Protein AF-A0A0H3YD68-F1 (afdb_monomer_lite)

Sequence (169 aa):
MEWSSSEVKSKMGSVLEVAMQLNRYTARESDKSRILRTIGWCKRNHLTLAGLPYEDNLAGSDGISIEIITPPGMSREMLEQAVREGYSERDVVRHRILECPVGWFMEADGKAFDHEVFHDYVVAHGYGEPSSEAYELAERWFWQGNDYALIAAEIVARDLCVRDDEDED

Organism: NCBI:txid593905

Structure (mmCIF, N/CA/C/O backbone):
data_AF-A0A0H3YD68-F1
#
_entry.id   AF-A0A0H3YD68-F1
#
loop_
_atom_site.group_PDB
_atom_site.id
_atom_site.type_symbol
_atom_site.label_atom_id
_atom_site.label_alt_id
_atom_site.label_comp_id
_atom_site.label_asym_id
_atom_site.label_entity_id
_atom_site.label_seq_id
_atom_site.pdbx_PDB_ins_code
_atom_site.Cartn_x
_atom_site.Cartn_y
_atom_site.Cartn_z
_atom_site.occupancy
_atom_site.B_iso_or_equiv
_atom_site.auth_seq_id
_atom_site.auth_comp_id
_atom_site.auth_asym_id
_atom_site.auth_atom_id
_atom_site.pdbx_PDB_model_num
ATOM 1 N N . MET A 1 1 ? -43.211 6.305 27.830 1.00 47.12 1 MET A N 1
ATOM 2 C CA . MET A 1 1 ? -43.026 6.883 26.483 1.00 47.12 1 MET A CA 1
ATOM 3 C C . MET A 1 1 ? -42.333 5.827 25.642 1.00 47.12 1 MET A C 1
ATOM 5 O O . MET A 1 1 ? -41.111 5.778 25.628 1.00 47.12 1 MET A O 1
ATOM 9 N N . GLU A 1 2 ? -43.106 4.918 25.050 1.00 46.59 2 GLU A N 1
ATOM 10 C CA . GLU A 1 2 ? -42.597 3.955 24.067 1.00 46.59 2 GLU A CA 1
ATOM 11 C C . GLU A 1 2 ? -42.450 4.680 22.733 1.00 46.59 2 GLU A C 1
ATOM 13 O O . GLU A 1 2 ? -43.390 5.317 22.261 1.00 46.59 2 GLU A O 1
ATOM 18 N N . TRP A 1 3 ? -41.246 4.658 22.176 1.00 47.88 3 TRP A N 1
ATOM 19 C CA . TRP A 1 3 ? -40.955 5.293 20.897 1.00 47.88 3 TRP A CA 1
ATOM 20 C C . TRP A 1 3 ? -41.493 4.401 19.779 1.00 47.88 3 TRP A C 1
ATOM 22 O O . TRP A 1 3 ? -41.321 3.181 19.826 1.00 47.88 3 TRP A O 1
ATOM 32 N N . SER A 1 4 ? -42.136 4.993 18.771 1.00 59.34 4 SER A N 1
ATOM 33 C CA . SER A 1 4 ? -42.645 4.235 17.628 1.00 59.34 4 SER A CA 1
ATOM 34 C C . SER A 1 4 ? -41.496 3.534 16.891 1.00 59.34 4 SER A C 1
ATOM 36 O O . SER A 1 4 ? -40.427 4.111 16.682 1.00 59.34 4 SER A O 1
ATOM 38 N N . SER A 1 5 ? -41.719 2.300 16.428 1.00 57.22 5 SER A N 1
ATOM 39 C CA . SER A 1 5 ? -40.728 1.508 15.678 1.00 57.22 5 SER A CA 1
ATOM 40 C C . SER A 1 5 ? -40.201 2.241 14.426 1.00 57.22 5 SER A C 1
ATOM 42 O O . SER A 1 5 ? -39.063 2.030 14.002 1.00 57.22 5 SER A O 1
ATOM 44 N N . SER A 1 6 ? -40.992 3.159 13.859 1.00 59.91 6 SER A N 1
ATOM 45 C CA . SER A 1 6 ? -40.591 4.037 12.753 1.00 59.91 6 SER A CA 1
ATOM 46 C C . SER A 1 6 ? -39.628 5.159 13.171 1.00 59.91 6 SER A C 1
ATOM 48 O O . SER A 1 6 ? -38.695 5.455 12.427 1.00 59.91 6 SER A O 1
ATOM 50 N N . GLU A 1 7 ? -39.778 5.734 14.366 1.00 51.28 7 GLU A N 1
ATOM 51 C CA . GLU A 1 7 ? -38.853 6.745 14.906 1.00 51.28 7 GLU A CA 1
ATOM 52 C C . GLU A 1 7 ? -37.510 6.128 15.298 1.00 51.28 7 GLU A C 1
ATOM 54 O O . GLU A 1 7 ? -36.463 6.724 15.049 1.00 51.28 7 GLU A O 1
ATOM 59 N N . VAL A 1 8 ? -37.518 4.901 15.831 1.00 56.91 8 VAL A N 1
ATOM 60 C CA . VAL A 1 8 ? -36.286 4.152 16.126 1.00 56.91 8 VAL A CA 1
ATOM 61 C C . VAL A 1 8 ? -35.523 3.850 14.835 1.00 56.91 8 VAL A C 1
ATOM 63 O O . VAL A 1 8 ? -34.327 4.114 14.770 1.00 56.91 8 VAL A O 1
ATOM 66 N N . LYS A 1 9 ? -36.197 3.384 13.773 1.00 55.09 9 LYS A N 1
ATOM 67 C CA . LYS A 1 9 ? -35.560 3.135 12.466 1.00 55.09 9 LYS A CA 1
ATOM 68 C C . LYS A 1 9 ? -35.027 4.407 11.809 1.00 55.09 9 LYS A C 1
ATOM 70 O O . LYS A 1 9 ? -33.917 4.389 11.290 1.00 55.09 9 LYS A O 1
ATOM 75 N N . SER A 1 10 ? -35.780 5.506 11.856 1.00 55.19 10 SER A N 1
ATOM 76 C CA . SER A 1 10 ? -35.347 6.789 11.288 1.00 55.19 10 SER A CA 1
ATOM 77 C C . SER A 1 10 ? -34.136 7.361 12.025 1.00 55.19 10 SER A C 1
ATOM 79 O O . SER A 1 10 ? -33.229 7.894 11.390 1.00 55.19 10 SER A O 1
ATOM 81 N N . LYS A 1 11 ? -34.096 7.235 13.355 1.00 52.91 11 LYS A N 1
ATOM 82 C CA . LYS A 1 11 ? -32.987 7.728 14.176 1.00 52.91 11 LYS A CA 1
ATOM 83 C C . LYS A 1 11 ? -31.757 6.829 14.072 1.00 52.91 11 LYS A C 1
ATOM 85 O O . LYS A 1 11 ? -30.653 7.343 13.973 1.00 52.91 11 LYS A O 1
ATOM 90 N N . MET A 1 12 ? -31.938 5.510 13.999 1.00 54.34 12 MET A N 1
ATOM 91 C CA . MET A 1 12 ? -30.848 4.570 13.714 1.00 54.34 12 MET A CA 1
ATOM 92 C C . MET A 1 12 ? -30.272 4.797 12.311 1.00 54.34 12 MET A C 1
ATOM 94 O O . MET A 1 12 ? -29.060 4.776 12.144 1.00 54.34 12 MET A O 1
ATOM 98 N N . GLY A 1 13 ? -31.131 5.078 11.323 1.00 54.19 13 GLY A N 1
ATOM 99 C CA . GLY A 1 13 ? -30.733 5.438 9.963 1.00 54.19 13 GLY A CA 1
ATOM 100 C C . GLY A 1 13 ? -29.898 6.715 9.917 1.00 54.19 13 GLY A C 1
ATOM 101 O O . GLY A 1 13 ? -28.826 6.701 9.328 1.00 54.19 13 GLY A O 1
ATOM 102 N N . SER A 1 14 ? -30.316 7.778 10.615 1.00 55.84 14 SER A N 1
ATOM 103 C CA . SER A 1 14 ? -29.549 9.032 10.672 1.00 55.84 14 SER A CA 1
ATOM 104 C C . SER A 1 14 ? -28.257 8.907 11.494 1.00 55.84 14 SER A C 1
ATOM 106 O O . SER A 1 14 ? -27.274 9.573 11.188 1.00 55.84 14 SER A O 1
ATOM 108 N N . VAL A 1 15 ? -28.234 8.068 12.537 1.00 53.75 15 VAL A N 1
ATOM 109 C CA . VAL A 1 15 ? -27.019 7.777 13.317 1.00 53.75 15 VAL A CA 1
ATOM 110 C C . VAL A 1 15 ? -26.031 6.965 12.487 1.00 53.75 15 VAL A C 1
ATOM 112 O O . VAL A 1 15 ? -24.847 7.273 12.521 1.00 53.75 15 VAL A O 1
ATOM 115 N N . LEU A 1 16 ? -26.499 5.992 11.700 1.00 55.00 16 LEU A N 1
ATOM 116 C CA . LEU A 1 16 ? -25.668 5.259 10.743 1.00 55.00 16 LEU A CA 1
ATOM 117 C C . LEU A 1 16 ? -25.133 6.186 9.646 1.00 55.00 16 LEU A C 1
ATOM 119 O O . LEU A 1 16 ? -23.951 6.125 9.343 1.00 55.00 16 LEU A O 1
ATOM 123 N N . GLU A 1 17 ? -25.949 7.094 9.109 1.00 55.69 17 GLU A N 1
ATOM 124 C CA . GLU A 1 17 ? -25.516 8.073 8.098 1.00 55.69 17 GLU A CA 1
ATOM 125 C C . GLU A 1 17 ? -24.436 9.031 8.628 1.00 55.69 17 GLU A C 1
ATOM 127 O O . GLU A 1 17 ? -23.458 9.313 7.937 1.00 55.69 17 GLU A O 1
ATOM 132 N N . VAL A 1 18 ? -24.572 9.496 9.876 1.00 53.91 18 VAL A N 1
ATOM 133 C CA . VAL A 1 18 ? -23.560 10.332 10.546 1.00 53.91 18 VAL A CA 1
ATOM 134 C C . VAL A 1 18 ? -22.327 9.507 10.945 1.00 53.91 18 VAL A C 1
ATOM 136 O O . VAL A 1 18 ? -21.204 9.993 10.822 1.00 53.91 18 VAL A O 1
ATOM 139 N N . ALA A 1 19 ? -22.504 8.247 11.356 1.00 54.72 19 ALA A N 1
ATOM 140 C CA . ALA A 1 19 ? -21.419 7.310 11.654 1.00 54.72 19 ALA A CA 1
ATOM 141 C C . ALA A 1 19 ? -20.683 6.810 10.400 1.00 54.72 19 ALA A C 1
ATOM 143 O O . ALA A 1 19 ? -19.571 6.312 10.521 1.00 54.72 19 ALA A O 1
ATOM 144 N N . MET A 1 20 ? -21.255 6.964 9.203 1.00 63.69 20 MET A N 1
ATOM 145 C CA . MET A 1 20 ? -20.626 6.613 7.923 1.00 63.69 20 MET A CA 1
ATOM 146 C C . MET A 1 20 ? -19.774 7.751 7.332 1.00 63.69 20 MET A C 1
ATOM 148 O O . MET A 1 20 ? -19.293 7.645 6.202 1.00 63.69 20 MET A O 1
ATOM 152 N N . GLN A 1 21 ? -19.537 8.840 8.074 1.00 75.44 21 GLN A N 1
ATOM 153 C CA . GLN A 1 21 ? -18.510 9.811 7.697 1.00 75.44 21 GLN A CA 1
ATOM 154 C C . GLN A 1 21 ? -17.132 9.150 7.708 1.00 75.44 21 GLN A C 1
ATOM 156 O O . GLN A 1 21 ? -16.605 8.854 8.769 1.00 75.44 21 GLN A O 1
ATOM 161 N N . LEU A 1 22 ? -16.513 8.999 6.535 1.00 78.31 22 LEU A N 1
ATOM 162 C CA . LEU A 1 22 ? -15.250 8.274 6.364 1.00 78.31 22 LEU A CA 1
ATOM 163 C C . LEU A 1 22 ? -14.012 8.908 7.025 1.00 78.31 22 LEU A C 1
ATOM 165 O O . LEU A 1 22 ? -12.934 8.367 6.834 1.00 78.31 22 LEU A O 1
ATOM 169 N N . ASN A 1 23 ? -14.118 10.041 7.737 1.00 85.12 23 ASN A N 1
ATOM 170 C CA . ASN A 1 23 ? -13.054 10.662 8.552 1.00 85.12 23 ASN A CA 1
ATOM 171 C C . ASN A 1 23 ? -11.623 10.337 8.071 1.00 85.12 23 ASN A C 1
ATOM 173 O O . ASN A 1 23 ? -10.884 9.602 8.735 1.00 85.12 23 ASN A O 1
ATOM 177 N N . ARG A 1 24 ? -11.284 10.809 6.860 1.00 90.81 24 ARG A N 1
ATOM 178 C CA . ARG A 1 24 ? -10.042 10.455 6.160 1.00 90.81 24 ARG A CA 1
ATOM 179 C C . ARG A 1 24 ? -8.894 11.343 6.620 1.00 90.81 24 ARG A C 1
ATOM 181 O O . ARG A 1 24 ? -9.022 12.566 6.653 1.00 90.81 24 ARG A O 1
ATOM 188 N N . TYR A 1 25 ? -7.762 10.718 6.904 1.00 92.94 25 TYR A N 1
ATOM 189 C CA . TYR A 1 25 ? -6.517 11.373 7.277 1.00 92.94 25 TYR A CA 1
ATOM 190 C C . TYR A 1 25 ? -5.372 10.803 6.456 1.00 92.94 25 TYR A C 1
ATOM 192 O O . TYR A 1 25 ? -5.352 9.615 6.157 1.00 92.94 25 TYR A O 1
ATOM 200 N N . THR A 1 26 ? -4.386 11.633 6.140 1.00 94.56 26 THR A N 1
ATOM 201 C CA . THR A 1 26 ? -3.139 11.182 5.519 1.00 94.56 26 THR A CA 1
ATOM 202 C C . THR A 1 26 ? -2.108 10.908 6.607 1.00 94.56 26 THR A C 1
ATOM 204 O O . THR A 1 26 ? -1.884 11.754 7.480 1.00 94.56 26 THR A O 1
ATOM 207 N N . ALA A 1 27 ? -1.487 9.732 6.561 1.00 94.56 27 ALA A N 1
ATOM 208 C CA . ALA A 1 27 ? -0.411 9.367 7.467 1.00 94.56 27 ALA A CA 1
ATOM 209 C C . ALA A 1 27 ? 0.793 10.298 7.305 1.00 94.56 27 ALA A C 1
ATOM 211 O O . ALA A 1 27 ? 1.124 10.743 6.204 1.00 94.56 27 ALA A O 1
ATOM 212 N N . ARG A 1 28 ? 1.464 10.584 8.420 1.00 95.38 28 ARG A N 1
ATOM 213 C CA . ARG A 1 28 ? 2.726 11.326 8.421 1.00 95.38 28 ARG A CA 1
ATOM 214 C C . ARG A 1 28 ? 3.879 10.342 8.464 1.00 95.38 28 ARG A C 1
ATOM 216 O O . ARG A 1 28 ? 3.735 9.253 9.005 1.00 95.38 28 ARG A O 1
ATOM 223 N N . GLU A 1 29 ? 5.056 10.759 8.010 1.00 94.19 29 GLU A N 1
ATOM 224 C CA . GLU A 1 29 ? 6.263 9.921 8.079 1.00 94.19 29 GLU A CA 1
ATOM 225 C C . GLU A 1 29 ? 6.551 9.423 9.510 1.00 94.19 29 GLU A C 1
ATOM 227 O O . GLU A 1 29 ? 6.964 8.287 9.716 1.00 94.19 29 GLU A O 1
ATOM 232 N N . SER A 1 30 ? 6.223 10.227 10.530 1.00 95.25 30 SER A N 1
ATOM 233 C CA . SER A 1 30 ? 6.326 9.832 11.942 1.00 95.25 30 SER A CA 1
ATOM 234 C C . SER A 1 30 ? 5.460 8.624 12.330 1.00 95.25 30 SER A C 1
ATOM 236 O O . SER A 1 30 ? 5.749 7.963 13.324 1.00 95.25 30 SER A O 1
ATOM 238 N N . ASP A 1 31 ? 4.394 8.336 11.578 1.00 94.25 31 ASP A N 1
ATOM 239 C CA . ASP A 1 31 ? 3.512 7.189 11.800 1.00 94.25 31 ASP A CA 1
ATOM 240 C C . ASP A 1 31 ? 4.041 5.898 11.149 1.00 94.25 31 ASP A C 1
ATOM 242 O O . ASP A 1 31 ? 3.574 4.812 11.505 1.00 94.25 31 ASP A O 1
ATOM 246 N N . LYS A 1 32 ? 5.027 5.985 10.238 1.00 95.62 32 LYS A N 1
ATOM 247 C CA . LYS A 1 32 ? 5.482 4.869 9.389 1.00 95.62 32 LYS A CA 1
ATOM 248 C C . LYS A 1 32 ? 5.801 3.610 10.195 1.00 95.62 32 LYS A C 1
ATOM 250 O O . LYS A 1 32 ? 5.215 2.556 9.963 1.00 95.62 32 LYS A O 1
ATOM 255 N N . SER A 1 33 ? 6.653 3.719 11.214 1.00 95.50 33 SER A N 1
ATOM 256 C CA . SER A 1 33 ? 7.059 2.569 12.038 1.00 95.50 33 SER A CA 1
ATOM 257 C C . SER A 1 33 ? 5.910 1.941 12.837 1.00 95.50 33 SER A C 1
ATOM 259 O O . SER A 1 33 ? 5.978 0.761 13.188 1.00 95.50 33 SER A O 1
ATOM 261 N N . ARG A 1 34 ? 4.856 2.700 13.175 1.00 95.88 34 ARG A N 1
ATOM 262 C CA . ARG A 1 34 ? 3.629 2.132 13.763 1.00 95.88 34 ARG A CA 1
ATOM 263 C C . ARG A 1 34 ? 2.883 1.353 12.689 1.00 95.88 34 ARG A C 1
ATOM 265 O O . ARG A 1 34 ? 2.637 0.168 12.874 1.00 95.88 34 ARG A O 1
ATOM 272 N N . ILE A 1 35 ? 2.612 1.998 11.559 1.00 96.44 35 ILE A N 1
ATOM 273 C CA . ILE A 1 35 ? 1.803 1.438 10.477 1.00 96.44 35 ILE A CA 1
ATOM 274 C C . ILE A 1 35 ? 2.408 0.157 9.912 1.00 96.44 35 ILE A C 1
ATOM 276 O O . ILE A 1 35 ? 1.690 -0.829 9.791 1.00 96.44 35 ILE A O 1
ATOM 280 N N . LEU A 1 36 ? 3.714 0.117 9.634 1.00 96.31 36 LEU A N 1
ATOM 281 C CA . LEU A 1 36 ? 4.374 -1.095 9.133 1.00 96.31 36 LEU A CA 1
ATOM 282 C C . LEU A 1 36 ? 4.190 -2.280 10.089 1.00 96.31 36 LEU A C 1
ATOM 284 O O . LEU A 1 36 ? 3.885 -3.397 9.664 1.00 96.31 36 LEU A O 1
ATOM 288 N N . ARG A 1 37 ? 4.321 -2.034 11.401 1.00 94.94 37 ARG A N 1
ATOM 289 C CA . ARG A 1 37 ? 4.085 -3.061 12.424 1.00 94.94 37 ARG A CA 1
ATOM 290 C C . ARG A 1 37 ? 2.627 -3.502 12.441 1.00 94.94 37 ARG A C 1
ATOM 292 O O . ARG A 1 37 ? 2.388 -4.706 12.512 1.00 94.94 37 ARG A O 1
ATOM 299 N N . THR A 1 38 ? 1.684 -2.567 12.338 1.00 96.50 38 THR A N 1
ATOM 300 C CA . THR A 1 38 ? 0.246 -2.857 12.307 1.00 96.50 38 THR A CA 1
ATOM 301 C C . THR A 1 38 ? -0.142 -3.657 11.065 1.00 96.50 38 THR A C 1
ATOM 303 O O . THR A 1 38 ? -0.764 -4.705 11.208 1.00 96.50 38 THR A O 1
ATOM 306 N N . ILE A 1 39 ? 0.276 -3.241 9.864 1.00 96.31 39 ILE A N 1
ATOM 307 C CA . ILE A 1 39 ? 0.017 -3.967 8.609 1.00 96.31 39 ILE A CA 1
ATOM 308 C C . ILE A 1 39 ? 0.590 -5.385 8.702 1.00 96.31 39 ILE A C 1
ATOM 310 O O . ILE A 1 39 ? -0.125 -6.364 8.481 1.00 96.31 39 ILE A O 1
ATOM 314 N N . GLY A 1 40 ? 1.858 -5.514 9.107 1.00 94.38 40 GLY A N 1
ATOM 315 C CA . GLY A 1 40 ? 2.503 -6.816 9.257 1.00 94.38 40 GLY A CA 1
ATOM 316 C C . GLY A 1 40 ? 1.823 -7.704 10.308 1.00 94.38 40 GLY A C 1
ATOM 317 O O . GLY A 1 40 ? 1.691 -8.911 10.106 1.00 94.38 40 GLY A O 1
ATOM 318 N N . TRP A 1 41 ? 1.370 -7.128 11.426 1.00 94.38 41 TRP A N 1
ATOM 319 C CA . TRP A 1 41 ? 0.608 -7.845 12.451 1.00 94.38 41 TRP A CA 1
ATOM 320 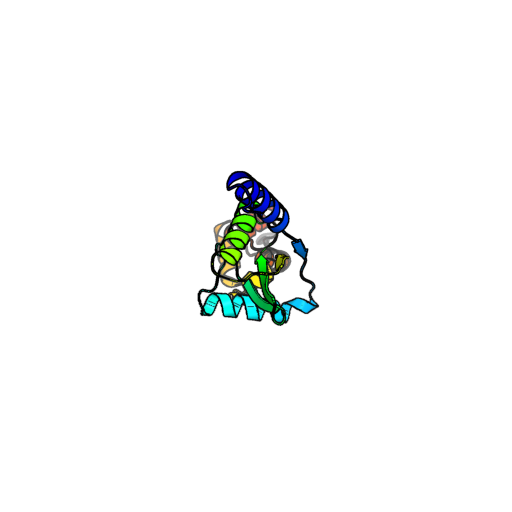C C . TRP A 1 41 ? -0.744 -8.328 11.924 1.00 94.38 41 TRP A C 1
ATOM 322 O O . TRP A 1 41 ? -1.058 -9.509 12.073 1.00 94.38 41 TRP A O 1
ATOM 332 N N . CYS A 1 42 ? -1.504 -7.450 11.269 1.00 95.62 42 CYS A N 1
ATOM 333 C CA . CYS A 1 42 ? -2.797 -7.770 10.671 1.00 95.62 42 CYS A CA 1
ATOM 334 C C . CYS A 1 42 ? -2.679 -8.925 9.679 1.00 95.62 42 CYS A C 1
ATOM 336 O O . CYS A 1 42 ? -3.415 -9.903 9.775 1.00 95.62 42 CYS A O 1
ATOM 338 N N . LYS A 1 43 ? -1.682 -8.859 8.789 1.00 92.12 43 LYS A N 1
ATOM 339 C CA . LYS A 1 43 ? -1.402 -9.906 7.803 1.00 92.12 43 LYS A CA 1
ATOM 340 C C . LYS A 1 43 ? -1.113 -11.256 8.457 1.00 92.12 43 LYS A C 1
ATOM 342 O O . LYS A 1 43 ? -1.718 -12.253 8.080 1.00 92.12 43 LYS A O 1
ATOM 347 N N . ARG A 1 44 ? -0.210 -11.297 9.447 1.00 93.12 44 ARG A N 1
ATOM 348 C CA . ARG A 1 44 ? 0.173 -12.547 10.133 1.00 93.12 44 ARG A CA 1
ATOM 349 C C . ARG A 1 44 ? -0.972 -13.192 10.911 1.00 93.12 44 ARG A C 1
ATOM 351 O O . ARG A 1 44 ? -0.945 -14.398 11.112 1.00 93.12 44 ARG A O 1
ATOM 358 N N . ASN A 1 45 ? -1.940 -12.396 11.357 1.00 94.38 45 ASN A N 1
ATOM 359 C CA . ASN A 1 45 ? -3.056 -12.862 12.178 1.00 94.38 45 ASN A CA 1
ATOM 360 C C . ASN A 1 45 ? -4.392 -12.902 11.421 1.00 94.38 45 ASN A C 1
ATOM 362 O O . ASN A 1 45 ? -5.420 -13.161 12.037 1.00 94.38 45 ASN A O 1
ATOM 366 N N . HIS A 1 46 ? -4.390 -12.651 10.107 1.00 92.50 46 HIS A N 1
ATOM 367 C CA . HIS A 1 46 ? -5.594 -12.602 9.270 1.00 92.50 46 HIS A CA 1
ATOM 368 C C . HIS A 1 46 ? -6.667 -11.620 9.783 1.00 92.50 46 HIS A C 1
ATOM 370 O O . HIS A 1 46 ? -7.863 -11.895 9.714 1.00 92.50 46 HIS A O 1
ATOM 376 N N . LEU A 1 47 ? -6.235 -10.468 10.304 1.00 92.75 47 LEU A N 1
ATOM 377 C CA . LEU A 1 47 ? -7.117 -9.427 10.835 1.00 92.75 47 LEU A CA 1
ATOM 378 C C . LEU A 1 47 ? -7.341 -8.350 9.777 1.00 92.75 47 LEU A C 1
ATOM 380 O O . LEU A 1 47 ? -6.437 -7.571 9.478 1.00 92.75 47 LEU A O 1
ATOM 384 N N . THR A 1 48 ? -8.544 -8.300 9.211 1.00 94.44 48 THR A N 1
ATOM 385 C CA . THR A 1 48 ? -8.902 -7.307 8.193 1.00 94.44 48 THR A CA 1
ATOM 386 C C . THR A 1 48 ? -10.360 -6.881 8.298 1.00 94.44 48 THR A C 1
ATOM 388 O O . THR A 1 48 ? -11.191 -7.672 8.737 1.00 94.44 48 THR A O 1
ATOM 391 N N . LEU A 1 49 ? -10.667 -5.679 7.813 1.00 93.12 49 LEU A N 1
ATOM 392 C CA . LEU A 1 49 ? -12.021 -5.182 7.558 1.00 93.12 49 LEU A CA 1
ATOM 393 C C . LEU A 1 49 ? -12.136 -4.854 6.067 1.00 93.12 49 LEU A C 1
ATOM 395 O O . LEU A 1 49 ? -11.396 -4.010 5.568 1.00 93.12 49 LEU A O 1
ATOM 399 N N . ALA A 1 50 ? -12.998 -5.560 5.341 1.00 92.69 50 ALA A N 1
ATOM 400 C CA . ALA A 1 50 ? -13.085 -5.551 3.879 1.00 92.69 50 ALA A CA 1
ATOM 401 C C . ALA A 1 50 ? -11.716 -5.751 3.191 1.00 92.69 50 ALA A C 1
ATOM 403 O O . ALA A 1 50 ? -11.399 -5.113 2.189 1.00 92.69 50 ALA A O 1
ATOM 404 N N . GLY A 1 51 ? -10.867 -6.610 3.767 1.00 92.38 51 GLY A N 1
ATOM 405 C CA . GLY A 1 51 ? -9.502 -6.854 3.289 1.00 92.38 51 GLY A CA 1
ATOM 406 C C . GLY A 1 51 ? -8.474 -5.780 3.669 1.00 92.38 51 GLY A C 1
ATOM 407 O O . GLY A 1 51 ? -7.297 -5.939 3.350 1.00 92.38 51 GLY A O 1
ATOM 408 N N . LEU A 1 52 ? -8.873 -4.718 4.378 1.00 94.88 52 LEU A N 1
ATOM 409 C CA . LEU A 1 52 ? -7.972 -3.664 4.841 1.00 94.88 52 LEU A CA 1
ATOM 410 C C . LEU A 1 52 ? -7.450 -3.951 6.257 1.00 94.88 52 LEU A C 1
ATOM 412 O O . LEU A 1 52 ? -8.229 -4.360 7.125 1.00 94.88 52 LEU A O 1
ATOM 416 N N . PRO A 1 53 ? -6.155 -3.718 6.528 1.00 96.50 53 PRO A N 1
ATOM 417 C CA . PRO A 1 53 ? -5.618 -3.787 7.880 1.00 96.50 53 PRO A CA 1
ATOM 418 C C . PRO A 1 53 ? -6.237 -2.702 8.767 1.00 96.50 53 PRO A C 1
ATOM 420 O O . PRO A 1 53 ? -6.574 -1.610 8.303 1.00 96.50 53 PRO A O 1
ATOM 423 N N . TYR A 1 54 ? -6.362 -2.988 10.059 1.00 95.19 54 TYR A N 1
ATOM 424 C CA . TYR A 1 54 ? -6.914 -2.045 11.025 1.00 95.19 54 TYR A CA 1
ATOM 425 C C . TYR A 1 54 ? -6.207 -2.138 12.381 1.00 95.19 54 TYR A C 1
ATOM 427 O O . TYR A 1 54 ? -5.558 -3.131 12.695 1.00 95.19 54 TYR A O 1
ATOM 435 N N . GLU A 1 55 ? -6.347 -1.100 13.196 1.00 93.75 55 GLU A N 1
ATOM 436 C CA . GLU A 1 55 ? -5.936 -1.089 14.599 1.00 93.75 55 GLU A CA 1
ATOM 437 C C . GLU A 1 55 ? -7.154 -0.802 15.478 1.00 93.75 55 GLU A C 1
ATOM 439 O O . GLU A 1 55 ? -7.863 0.185 15.259 1.00 93.75 55 GLU A O 1
ATOM 444 N N . ASP A 1 56 ? -7.404 -1.655 16.470 1.00 90.25 56 ASP A N 1
ATOM 445 C CA . ASP A 1 56 ? -8.395 -1.431 17.514 1.00 90.25 56 ASP A CA 1
ATOM 446 C C . ASP A 1 56 ? -7.719 -0.941 18.796 1.00 90.25 56 ASP A C 1
ATOM 448 O O . ASP A 1 56 ? -6.970 -1.634 19.476 1.00 90.25 56 ASP A O 1
ATOM 452 N N . A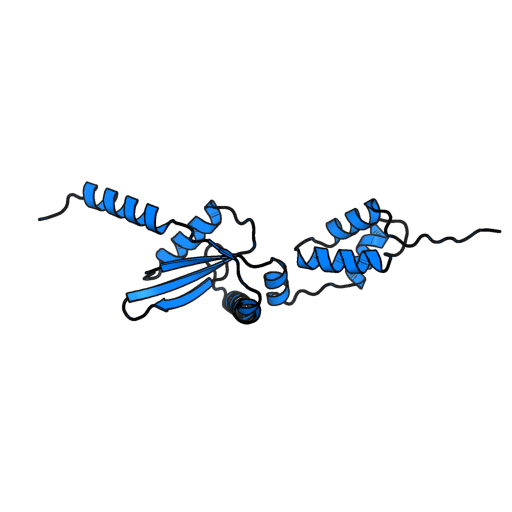SN A 1 57 ? -8.006 0.306 19.151 1.00 86.00 57 ASN A N 1
ATOM 453 C CA . ASN A 1 57 ? -7.481 0.920 20.359 1.00 86.00 57 ASN A CA 1
ATOM 454 C C . ASN A 1 57 ? -8.619 1.129 21.357 1.00 86.00 57 ASN A C 1
ATOM 456 O O . ASN A 1 57 ? -9.638 1.731 21.017 1.00 86.00 57 ASN A O 1
ATOM 460 N N . LEU A 1 58 ? -8.434 0.688 22.602 1.00 82.56 58 LEU A N 1
ATOM 461 C CA . LEU A 1 58 ? -9.374 0.968 23.691 1.00 82.56 58 LEU A CA 1
ATOM 462 C C . LEU A 1 58 ? -9.560 2.483 23.850 1.00 82.56 58 LEU A C 1
ATOM 464 O O . LEU A 1 58 ? -8.600 3.224 24.075 1.00 82.56 58 LEU A O 1
ATOM 468 N N . ALA A 1 59 ? -10.803 2.945 23.742 1.00 76.12 59 ALA A N 1
ATOM 469 C CA . ALA A 1 59 ? -11.186 4.343 23.889 1.00 76.12 59 ALA A CA 1
ATOM 470 C C . ALA A 1 59 ? -11.819 4.568 25.271 1.00 76.12 59 ALA A C 1
ATOM 472 O O . ALA A 1 59 ? -12.976 4.958 25.393 1.00 76.12 59 ALA A O 1
ATOM 473 N N . GLY A 1 60 ? -11.045 4.302 26.328 1.00 72.62 60 GLY A N 1
ATOM 474 C CA . GLY A 1 60 ? -11.521 4.404 27.710 1.00 72.62 60 GLY A CA 1
ATOM 475 C C . GLY A 1 60 ? -12.522 3.303 28.075 1.00 72.62 60 GLY A C 1
ATOM 476 O O . GLY A 1 60 ? -12.401 2.172 27.610 1.00 72.62 60 GLY A O 1
ATOM 477 N N . SER A 1 61 ? -13.489 3.633 28.934 1.00 74.44 61 SER A N 1
ATOM 478 C CA . SER A 1 61 ? -14.593 2.740 29.323 1.00 74.44 61 SER A CA 1
ATOM 479 C C . SER A 1 61 ? -15.699 2.632 28.275 1.00 74.44 61 SER A C 1
ATOM 481 O O . SER A 1 61 ? -16.590 1.804 28.432 1.00 74.44 61 SER A O 1
ATOM 483 N N . ASP A 1 62 ? -15.662 3.484 27.251 1.00 75.50 62 ASP A N 1
ATOM 484 C CA . ASP A 1 62 ? -16.823 3.759 26.404 1.00 75.50 62 ASP A CA 1
ATOM 485 C C . ASP A 1 62 ? -16.885 2.844 25.176 1.00 75.50 62 ASP A C 1
ATOM 487 O O . ASP A 1 62 ? -17.933 2.753 24.551 1.00 75.50 62 ASP A O 1
ATOM 491 N N . GLY A 1 63 ? -15.782 2.164 24.839 1.00 85.62 63 GLY A N 1
ATOM 492 C CA . GLY A 1 63 ? -15.705 1.204 23.739 1.00 85.62 63 GLY A CA 1
ATOM 493 C C . GLY A 1 63 ? -14.351 1.233 23.032 1.00 85.62 63 GLY A C 1
ATOM 494 O O . GLY A 1 63 ? -13.318 1.556 23.630 1.00 85.62 63 GLY A O 1
ATOM 495 N N . ILE A 1 64 ? -14.341 0.896 21.741 1.00 89.69 64 ILE A N 1
ATOM 496 C CA . ILE A 1 64 ? -13.124 0.867 20.923 1.00 89.69 64 ILE A CA 1
ATOM 497 C C . ILE A 1 64 ? -13.102 1.957 19.849 1.00 89.69 64 ILE A C 1
ATOM 499 O O . ILE A 1 64 ? -14.116 2.364 19.280 1.00 89.69 64 ILE A O 1
ATOM 503 N N . SER A 1 65 ? -11.893 2.411 19.548 1.00 90.81 65 SER A N 1
ATOM 504 C CA . SER A 1 65 ? -11.566 3.248 18.407 1.00 90.81 65 SER A CA 1
ATOM 505 C C . SER A 1 65 ? -10.957 2.382 17.320 1.00 90.81 65 SER A C 1
ATOM 5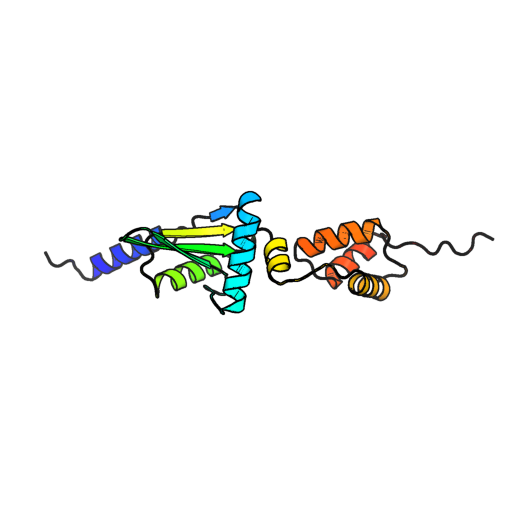07 O O . SER A 1 65 ? -9.904 1.793 17.551 1.00 90.81 65 SER A O 1
ATOM 509 N N . ILE A 1 66 ? -11.547 2.380 16.129 1.00 93.06 66 ILE A N 1
ATOM 510 C CA . ILE A 1 66 ? -10.978 1.672 14.979 1.00 93.06 66 ILE A CA 1
ATOM 511 C C . ILE A 1 66 ? -10.227 2.656 14.078 1.00 93.06 66 ILE A C 1
ATOM 513 O O . ILE A 1 66 ? -10.761 3.686 13.674 1.00 93.06 66 ILE A O 1
ATOM 517 N N . GLU A 1 67 ? -8.987 2.339 13.734 1.00 95.19 67 GLU A N 1
ATOM 518 C CA . GLU A 1 67 ? -8.263 2.969 12.630 1.00 95.19 67 GLU A CA 1
ATOM 519 C C . GLU A 1 67 ? -8.132 1.970 11.484 1.00 95.19 67 GLU A C 1
ATOM 521 O O . GLU A 1 67 ? -7.442 0.970 11.629 1.00 95.19 67 GLU A O 1
ATOM 526 N N . ILE A 1 68 ? -8.777 2.236 10.349 1.00 95.88 68 ILE A N 1
ATOM 527 C CA . ILE A 1 68 ? -8.631 1.425 9.134 1.00 95.88 68 ILE A CA 1
ATOM 528 C C . ILE A 1 68 ? -7.507 2.032 8.301 1.00 95.88 68 ILE A C 1
ATOM 530 O O . ILE A 1 68 ? -7.544 3.220 7.979 1.00 95.88 68 ILE A O 1
ATOM 534 N N . ILE A 1 69 ? -6.515 1.223 7.947 1.00 97.25 69 ILE A N 1
ATOM 535 C CA . ILE A 1 69 ? -5.327 1.640 7.204 1.00 97.25 69 ILE A CA 1
ATOM 536 C C . ILE A 1 69 ? -5.525 1.265 5.735 1.00 97.25 69 ILE A C 1
ATOM 538 O O . ILE A 1 69 ? -5.779 0.108 5.407 1.00 97.25 69 ILE A O 1
ATOM 542 N N . THR A 1 70 ? -5.399 2.239 4.837 1.00 96.88 70 THR A N 1
ATOM 543 C CA . THR A 1 70 ? -5.720 2.069 3.414 1.00 96.88 70 THR A CA 1
ATOM 544 C C . THR A 1 70 ? -4.643 2.660 2.504 1.00 96.88 70 THR A C 1
ATOM 546 O O . THR A 1 70 ? -4.049 3.684 2.854 1.00 96.88 70 THR A O 1
ATOM 549 N N . PRO A 1 71 ? -4.387 2.073 1.319 1.00 94.81 71 PRO A N 1
ATOM 550 C CA . PRO A 1 71 ? -3.662 2.780 0.272 1.00 94.81 71 PRO A CA 1
ATOM 551 C C . PRO A 1 71 ? -4.497 3.964 -0.254 1.00 94.81 71 PRO A C 1
ATOM 553 O O . PRO A 1 71 ? -5.717 4.016 -0.026 1.00 94.81 71 PRO A O 1
ATOM 556 N N . PRO A 1 72 ? -3.879 4.919 -0.970 1.00 92.25 72 PRO A N 1
ATOM 557 C CA . PRO A 1 72 ? -4.590 6.046 -1.552 1.00 92.25 72 PRO A CA 1
ATOM 558 C C . PRO A 1 72 ? -5.516 5.570 -2.677 1.00 92.25 72 PRO A C 1
ATOM 560 O O . PRO A 1 72 ? -5.244 4.574 -3.343 1.00 92.25 72 PRO A O 1
ATOM 563 N N . GLY A 1 73 ? -6.609 6.297 -2.913 1.00 89.25 73 GLY A N 1
ATOM 564 C CA . GLY A 1 73 ? -7.506 6.019 -4.042 1.00 89.25 73 GLY A CA 1
ATOM 565 C C . GLY A 1 73 ? -8.508 4.880 -3.829 1.00 89.25 73 GLY A C 1
ATOM 566 O O . GLY A 1 73 ? -9.240 4.551 -4.761 1.00 89.25 73 GLY A O 1
ATOM 567 N N . MET A 1 74 ? -8.610 4.311 -2.620 1.00 92.88 74 MET A N 1
ATOM 568 C CA . MET A 1 74 ? -9.674 3.346 -2.319 1.00 92.88 74 MET A CA 1
ATOM 569 C C . MET A 1 74 ? -11.067 3.950 -2.531 1.00 92.88 74 MET A C 1
ATOM 571 O O . MET A 1 74 ? -11.341 5.089 -2.126 1.00 92.88 74 MET A O 1
ATOM 575 N N . SER A 1 75 ? -11.939 3.155 -3.166 1.00 91.88 75 SER A N 1
ATOM 576 C CA . SER A 1 75 ? -13.331 3.523 -3.443 1.00 91.88 75 SER A CA 1
ATOM 577 C C . SER A 1 75 ? -14.107 3.775 -2.154 1.00 91.88 75 SER A C 1
ATOM 579 O O . SER A 1 75 ? -13.862 3.134 -1.126 1.00 91.88 75 SER A O 1
ATOM 581 N N . ARG A 1 76 ? -15.078 4.685 -2.226 1.00 90.44 76 ARG A N 1
ATOM 582 C CA . ARG A 1 76 ? -15.937 5.017 -1.090 1.00 90.44 76 ARG A CA 1
ATOM 583 C C . ARG A 1 76 ? -16.695 3.785 -0.598 1.00 90.44 76 ARG A C 1
ATOM 585 O O . ARG A 1 76 ? -16.773 3.568 0.603 1.00 90.44 76 ARG A O 1
ATOM 592 N N . GLU A 1 77 ? -17.188 2.971 -1.522 1.00 91.25 77 GLU A N 1
ATOM 593 C CA . GLU A 1 77 ? -17.967 1.765 -1.255 1.00 91.25 77 GLU A CA 1
ATOM 594 C C . GLU A 1 77 ? -17.159 0.743 -0.445 1.00 91.25 77 GLU A C 1
ATOM 596 O O . GLU A 1 77 ? -17.667 0.190 0.531 1.00 91.25 77 GLU A O 1
ATOM 601 N N . MET A 1 78 ? -15.883 0.530 -0.796 1.00 92.88 78 MET A N 1
ATOM 602 C CA . MET A 1 78 ? -14.993 -0.353 -0.030 1.00 92.88 78 MET A CA 1
ATOM 603 C C . MET A 1 78 ? -14.718 0.182 1.377 1.00 92.88 78 MET A C 1
ATOM 605 O O . MET A 1 78 ? -14.750 -0.582 2.340 1.00 92.88 78 MET A O 1
ATOM 609 N N . LEU A 1 79 ? -14.486 1.490 1.517 1.00 93.69 79 LEU A N 1
ATOM 610 C CA . LEU A 1 79 ? -14.250 2.100 2.828 1.00 93.69 79 LEU A CA 1
ATOM 611 C C . LEU A 1 79 ? -15.500 2.029 3.715 1.00 93.69 79 LEU A C 1
ATOM 613 O O . LEU A 1 79 ? -15.403 1.689 4.891 1.00 93.69 79 LEU A O 1
ATOM 617 N N . GLU A 1 80 ? -16.681 2.288 3.154 1.00 92.81 80 GLU A N 1
ATOM 618 C CA . GLU A 1 80 ? -17.956 2.155 3.865 1.00 92.81 80 GLU A CA 1
ATOM 619 C C . GLU A 1 80 ? -18.226 0.708 4.287 1.00 92.81 80 GLU A C 1
ATOM 621 O O . GLU A 1 80 ? -18.731 0.474 5.387 1.00 92.81 80 GLU A O 1
ATOM 626 N N . GLN A 1 81 ? -17.865 -0.267 3.450 1.00 93.19 81 GLN A N 1
ATOM 627 C CA . GLN A 1 81 ? -17.957 -1.680 3.803 1.00 93.19 81 GLN A CA 1
ATOM 628 C C . GLN A 1 81 ? -17.017 -2.033 4.965 1.00 93.19 81 GLN A C 1
ATOM 630 O O . GLN A 1 81 ? -17.464 -2.664 5.921 1.00 93.19 81 GLN A O 1
ATOM 635 N N . ALA A 1 82 ? -15.763 -1.568 4.941 1.00 93.56 82 ALA A N 1
ATOM 636 C CA . ALA A 1 82 ? -14.812 -1.786 6.033 1.00 93.56 82 ALA A CA 1
ATOM 637 C C . ALA A 1 82 ? -15.311 -1.187 7.360 1.00 93.56 82 ALA A C 1
ATOM 639 O O . ALA A 1 82 ? -15.247 -1.831 8.408 1.00 93.56 82 ALA A O 1
ATOM 640 N N . VAL A 1 83 ? -15.864 0.031 7.316 1.00 92.81 83 VAL A N 1
ATOM 641 C CA . VAL A 1 83 ? -16.476 0.669 8.490 1.00 92.81 83 VAL A CA 1
ATOM 642 C C . VAL A 1 83 ? -17.657 -0.162 8.987 1.00 92.81 83 VAL A C 1
ATOM 644 O O . VAL A 1 83 ? -17.716 -0.491 10.169 1.00 92.81 83 VAL A O 1
ATOM 647 N N . ARG A 1 84 ? -18.572 -0.564 8.098 1.00 92.19 84 ARG A N 1
ATOM 648 C CA . ARG A 1 84 ? -19.737 -1.383 8.460 1.00 92.19 84 ARG A CA 1
ATOM 649 C C . ARG A 1 84 ? -19.333 -2.691 9.141 1.00 92.19 84 ARG A C 1
ATOM 651 O O . ARG A 1 84 ? -19.925 -3.041 10.159 1.00 92.19 84 ARG A O 1
ATOM 658 N N . GLU A 1 85 ? -18.326 -3.383 8.616 1.00 93.12 85 GLU A N 1
ATOM 659 C CA . GLU A 1 85 ? -17.779 -4.596 9.233 1.00 93.12 85 GLU A CA 1
ATOM 660 C C . GLU A 1 85 ? -17.213 -4.310 10.627 1.00 93.12 85 GLU A C 1
ATOM 662 O O . GLU A 1 85 ? -17.531 -5.027 11.579 1.00 93.12 85 GLU A O 1
ATOM 667 N N . GLY A 1 86 ? -16.467 -3.212 10.784 1.00 90.75 86 GLY A N 1
ATOM 668 C CA . GLY A 1 86 ? -15.926 -2.784 12.073 1.00 90.75 86 GLY A CA 1
ATOM 669 C C . GLY A 1 86 ? -17.005 -2.621 13.147 1.00 90.75 86 GLY A C 1
ATOM 670 O O . GLY A 1 86 ? -16.849 -3.149 14.246 1.00 90.75 86 GLY A O 1
ATOM 671 N N . TYR A 1 87 ? -18.116 -1.959 12.811 1.00 90.88 87 TYR A N 1
ATOM 672 C CA . TYR A 1 87 ? -19.252 -1.728 13.716 1.00 90.88 87 TYR A CA 1
ATOM 673 C C . TYR A 1 87 ? -20.149 -2.959 13.930 1.00 90.88 87 TYR A C 1
ATOM 675 O O . TYR A 1 87 ? -20.933 -2.979 14.875 1.00 90.88 87 TYR A O 1
ATOM 683 N N . SER A 1 88 ? -20.078 -3.975 13.067 1.00 89.31 88 SER A N 1
ATOM 684 C CA . SER A 1 88 ? -20.985 -5.131 13.146 1.00 89.31 88 SER A CA 1
ATOM 685 C C . SER A 1 88 ? -20.674 -6.086 14.303 1.00 89.31 88 SER A C 1
ATOM 687 O O . SER A 1 88 ? -21.583 -6.703 14.853 1.00 89.31 88 SER A O 1
ATOM 689 N N . GLU A 1 89 ? -19.404 -6.179 14.698 1.00 80.88 89 GLU A N 1
ATOM 690 C CA . GLU A 1 89 ? -18.919 -7.156 15.684 1.00 80.88 89 GLU A CA 1
ATOM 691 C C . GLU A 1 89 ? -18.299 -6.505 16.927 1.00 80.88 89 GLU A C 1
ATOM 693 O O . GLU A 1 89 ? -17.848 -7.205 17.835 1.00 80.88 89 GLU A O 1
ATOM 698 N N . ARG A 1 90 ? -18.216 -5.170 16.969 1.00 85.06 90 ARG A N 1
ATOM 699 C CA . ARG A 1 90 ? -17.451 -4.441 17.986 1.00 85.06 90 ARG A CA 1
ATOM 700 C C . ARG A 1 90 ? -18.219 -3.226 18.492 1.00 85.06 90 ARG A C 1
ATOM 702 O O . ARG A 1 90 ? -18.963 -2.594 17.748 1.00 85.06 90 ARG A O 1
ATOM 709 N N . ASP A 1 91 ? -17.978 -2.868 19.749 1.00 87.19 91 ASP A N 1
ATOM 710 C CA . ASP A 1 91 ? -18.553 -1.674 20.374 1.00 87.19 91 ASP A CA 1
ATOM 711 C C . ASP A 1 91 ? -17.747 -0.422 19.989 1.00 87.19 91 ASP A C 1
ATOM 713 O O . ASP A 1 91 ? -16.909 0.085 20.739 1.00 87.19 91 ASP A O 1
ATOM 717 N N . VAL A 1 92 ? -17.894 -0.008 18.729 1.00 88.00 92 VAL A N 1
ATOM 718 C CA . VAL A 1 92 ? -17.106 1.077 18.136 1.00 88.00 92 VAL A CA 1
ATOM 719 C C . VAL A 1 92 ? -17.701 2.430 18.503 1.00 88.00 92 VAL A C 1
ATOM 721 O O . VAL A 1 92 ? -18.786 2.790 18.051 1.00 88.00 92 VAL A O 1
ATOM 724 N N . VAL A 1 93 ? -16.939 3.237 19.239 1.00 87.94 93 VAL A N 1
ATOM 725 C CA . VAL A 1 93 ? -17.334 4.619 19.571 1.00 87.94 93 VAL A CA 1
ATOM 726 C C . VAL A 1 93 ? -16.849 5.635 18.552 1.00 87.94 93 VAL A C 1
ATOM 728 O O . VAL A 1 93 ? -17.455 6.691 18.376 1.00 87.94 93 VAL A O 1
ATOM 731 N N . ARG A 1 94 ? -15.742 5.334 17.868 1.00 88.19 94 ARG A N 1
ATOM 732 C CA . ARG A 1 94 ? -15.186 6.183 16.814 1.00 88.19 94 ARG A CA 1
ATOM 733 C C . ARG A 1 94 ? -14.403 5.355 15.810 1.00 88.19 94 ARG A C 1
ATOM 735 O O . ARG A 1 94 ? -13.771 4.363 16.172 1.00 88.19 94 ARG A O 1
ATOM 742 N N . HIS A 1 95 ? -14.370 5.826 14.573 1.00 91.94 95 HIS A N 1
ATOM 743 C CA . HIS A 1 95 ? -13.496 5.279 13.551 1.00 91.94 95 HIS A CA 1
ATOM 744 C C . HIS A 1 95 ? -12.738 6.396 12.824 1.00 91.94 95 HIS A C 1
ATOM 746 O O . HIS A 1 95 ? -13.165 7.555 12.817 1.00 91.94 95 HIS A O 1
ATOM 752 N N . ARG A 1 96 ? -11.614 6.040 12.207 1.00 93.38 96 ARG A N 1
ATOM 753 C CA . ARG A 1 96 ? -10.882 6.889 11.264 1.00 93.38 96 ARG A CA 1
ATOM 754 C C . ARG A 1 96 ? -10.328 6.053 10.119 1.00 93.38 96 ARG A C 1
ATOM 756 O O . ARG A 1 96 ? -9.973 4.893 10.326 1.00 93.38 96 ARG A O 1
ATOM 763 N N . ILE A 1 97 ? -10.230 6.657 8.941 1.00 95.56 97 ILE A N 1
ATOM 764 C CA . ILE A 1 97 ? -9.566 6.066 7.779 1.00 95.56 97 ILE A CA 1
ATOM 765 C C . ILE A 1 97 ? -8.203 6.743 7.625 1.00 95.56 97 ILE A C 1
ATOM 767 O O . ILE A 1 97 ? -8.136 7.959 7.441 1.00 95.56 97 ILE A O 1
ATOM 771 N N . LEU A 1 98 ? -7.122 5.972 7.710 1.00 96.56 98 LEU A N 1
ATOM 772 C CA . LEU A 1 98 ? -5.755 6.458 7.570 1.00 96.56 98 LEU A CA 1
ATOM 773 C C . LEU A 1 98 ? -5.164 6.025 6.229 1.00 96.56 98 LEU A C 1
ATOM 775 O O . LEU A 1 98 ? -4.854 4.854 6.009 1.00 96.56 98 LEU A O 1
ATOM 779 N N . GLU A 1 99 ? -4.980 6.990 5.339 1.00 96.50 99 GLU A N 1
ATOM 780 C CA . GLU A 1 99 ? -4.364 6.790 4.034 1.00 96.50 99 GLU A CA 1
ATOM 781 C C . GLU A 1 99 ? -2.844 6.819 4.134 1.00 96.50 99 GLU A C 1
ATOM 783 O O . GLU A 1 99 ? -2.262 7.775 4.652 1.00 96.50 99 GLU A O 1
ATOM 788 N N . CYS A 1 100 ? -2.202 5.781 3.607 1.00 95.00 100 CYS A N 1
ATOM 789 C CA . CYS A 1 100 ? -0.754 5.600 3.655 1.00 95.00 100 CYS A CA 1
ATOM 790 C C . CYS A 1 100 ? -0.209 5.310 2.251 1.00 95.00 100 CYS A C 1
ATOM 792 O O . CYS A 1 100 ? -0.914 4.680 1.464 1.00 95.00 100 CYS A O 1
ATOM 794 N N . PRO A 1 101 ? 1.035 5.706 1.922 1.00 95.19 101 PRO A N 1
ATOM 795 C CA . PRO A 1 101 ? 1.654 5.373 0.640 1.00 95.19 101 PRO A CA 1
ATOM 796 C C . PRO A 1 101 ? 1.637 3.867 0.343 1.00 95.19 101 PRO A C 1
ATOM 798 O O . PRO A 1 101 ? 1.889 3.055 1.233 1.00 95.19 101 PRO A O 1
ATOM 801 N N . VAL A 1 102 ? 1.416 3.493 -0.924 1.00 94.56 102 VAL A N 1
ATOM 802 C CA . VAL A 1 102 ? 1.414 2.084 -1.371 1.00 94.56 102 VAL A CA 1
ATOM 803 C C . VAL A 1 102 ? 2.726 1.381 -1.013 1.00 94.56 102 VAL A C 1
ATOM 805 O O . VAL A 1 102 ? 2.705 0.245 -0.540 1.00 94.56 102 VAL A O 1
ATOM 808 N N . GLY A 1 103 ? 3.856 2.085 -1.124 1.00 94.12 103 GLY A N 1
ATOM 809 C CA . GLY A 1 103 ? 5.168 1.556 -0.758 1.00 94.12 103 GLY A CA 1
ATOM 810 C C . GLY A 1 103 ? 5.260 1.045 0.681 1.00 94.12 103 GLY A C 1
ATOM 811 O O . GLY A 1 103 ? 5.985 0.091 0.929 1.00 94.12 103 GLY A O 1
ATOM 812 N N . TRP A 1 104 ? 4.480 1.582 1.627 1.00 95.62 104 TRP A N 1
ATOM 813 C CA . TRP A 1 104 ? 4.484 1.079 3.008 1.00 95.62 104 TRP A CA 1
ATOM 814 C C . TRP A 1 104 ? 3.802 -0.286 3.125 1.00 95.62 104 TRP A C 1
ATOM 816 O O . TRP A 1 104 ? 4.219 -1.112 3.930 1.00 95.62 104 TRP A O 1
ATOM 826 N N . PHE A 1 105 ? 2.785 -0.561 2.306 1.00 94.75 105 PHE A N 1
ATOM 827 C CA . PHE A 1 105 ? 2.180 -1.893 2.237 1.00 94.75 105 PHE A CA 1
ATOM 828 C C . PHE A 1 105 ? 3.159 -2.900 1.637 1.00 94.75 105 PHE A C 1
ATOM 830 O O . PHE A 1 105 ? 3.308 -3.997 2.165 1.00 94.75 105 PHE A O 1
ATOM 837 N N . MET A 1 106 ? 3.876 -2.503 0.584 1.00 93.75 106 MET A N 1
ATOM 838 C CA . MET A 1 106 ? 4.904 -3.337 -0.042 1.00 93.75 106 MET A CA 1
ATOM 839 C C . MET A 1 106 ? 6.056 -3.640 0.923 1.00 93.75 106 MET A C 1
ATOM 841 O O . MET A 1 106 ? 6.471 -4.791 1.039 1.00 93.75 106 MET A O 1
ATOM 845 N N . GLU A 1 107 ? 6.518 -2.631 1.662 1.00 94.31 107 GLU A N 1
ATOM 846 C CA . GLU A 1 107 ? 7.558 -2.776 2.682 1.00 94.31 107 GLU A CA 1
ATOM 847 C C . GLU A 1 107 ? 7.091 -3.703 3.816 1.00 94.31 107 GLU A C 1
ATOM 849 O O . GLU A 1 107 ? 7.803 -4.630 4.198 1.00 94.31 107 GLU A O 1
ATOM 854 N N . ALA A 1 108 ? 5.858 -3.530 4.308 1.00 93.25 108 ALA A N 1
ATOM 855 C CA . ALA A 1 108 ? 5.271 -4.416 5.316 1.00 93.25 108 ALA A CA 1
ATOM 856 C C . ALA A 1 108 ? 5.061 -5.856 4.807 1.00 93.25 108 ALA A C 1
ATOM 858 O O . ALA A 1 108 ? 5.094 -6.805 5.597 1.00 93.25 108 ALA A O 1
ATOM 859 N N . ASP A 1 109 ? 4.870 -6.025 3.498 1.00 90.19 109 ASP A N 1
ATOM 860 C CA . ASP A 1 109 ? 4.797 -7.322 2.831 1.00 90.19 109 ASP A CA 1
ATOM 861 C C . ASP A 1 109 ? 6.162 -7.995 2.651 1.00 90.19 109 ASP A C 1
ATOM 863 O O . ASP A 1 109 ? 6.196 -9.168 2.271 1.00 90.19 109 ASP A O 1
ATOM 867 N N . GLY A 1 110 ? 7.260 -7.290 2.938 1.00 90.19 110 GLY A N 1
ATOM 868 C CA . GLY A 1 110 ? 8.622 -7.763 2.705 1.00 90.19 110 GLY A CA 1
ATOM 869 C C . GLY A 1 110 ? 9.009 -7.772 1.226 1.00 90.19 110 GLY A C 1
ATOM 870 O O . GLY A 1 110 ? 9.937 -8.485 0.850 1.00 90.19 110 GLY A O 1
ATOM 871 N N . LYS A 1 111 ? 8.293 -7.023 0.378 1.00 91.31 111 LYS A N 1
ATOM 872 C CA . LYS A 1 111 ? 8.674 -6.845 -1.024 1.00 91.31 111 LYS A CA 1
ATOM 873 C C . LYS A 1 111 ? 9.874 -5.907 -1.103 1.00 91.31 111 LYS A C 1
ATOM 875 O O . LYS A 1 111 ? 9.948 -4.923 -0.373 1.00 91.31 111 LYS A O 1
ATOM 880 N N . ALA A 1 112 ? 10.772 -6.205 -2.026 1.00 93.38 112 ALA A N 1
ATOM 881 C CA . ALA A 1 112 ? 11.908 -5.370 -2.372 1.00 93.38 112 ALA A CA 1
ATOM 882 C C . ALA A 1 112 ? 12.002 -5.275 -3.893 1.00 93.38 112 ALA A C 1
ATOM 884 O O . ALA A 1 112 ? 11.491 -6.146 -4.601 1.00 93.38 112 ALA A O 1
ATOM 885 N N . PHE A 1 113 ? 12.639 -4.213 -4.374 1.00 95.44 113 PHE A N 1
ATOM 886 C CA . PHE A 1 113 ? 12.944 -4.083 -5.785 1.00 95.44 113 PHE A CA 1
ATOM 887 C C . PHE A 1 113 ? 14.079 -5.048 -6.151 1.00 95.44 113 PHE A C 1
ATOM 889 O O . PHE A 1 113 ? 15.211 -4.910 -5.695 1.00 95.44 113 PHE A O 1
ATOM 896 N N . ASP A 1 114 ? 13.745 -6.052 -6.948 1.00 96.06 114 ASP A N 1
ATOM 897 C CA . ASP A 1 114 ? 14.666 -6.994 -7.566 1.00 96.06 114 ASP A CA 1
ATOM 898 C C . ASP A 1 114 ? 15.218 -6.438 -8.893 1.00 96.06 114 ASP A C 1
ATOM 900 O O . ASP A 1 114 ? 14.471 -6.212 -9.852 1.00 96.06 114 ASP A O 1
ATOM 904 N N . HIS A 1 115 ? 16.532 -6.202 -8.920 1.00 95.81 115 HIS A N 1
ATOM 905 C CA . HIS A 1 115 ? 17.247 -5.672 -10.080 1.00 95.81 115 HIS A CA 1
ATOM 906 C C . HIS A 1 115 ? 17.332 -6.671 -11.234 1.00 95.81 115 HIS A C 1
ATOM 908 O O . HIS A 1 115 ? 17.267 -6.243 -12.386 1.00 95.81 115 HIS A O 1
ATOM 914 N N . GLU A 1 116 ? 17.492 -7.964 -10.943 1.00 95.25 116 GLU A N 1
ATOM 915 C CA . GLU A 1 116 ? 17.646 -9.004 -11.966 1.00 95.25 116 GLU A CA 1
ATOM 916 C C . GLU A 1 116 ? 16.309 -9.230 -12.666 1.00 95.25 116 GLU A C 1
ATOM 918 O O . GLU A 1 116 ? 16.228 -9.181 -13.890 1.00 95.25 116 GLU A O 1
ATOM 923 N N . VAL A 1 117 ? 15.227 -9.339 -11.890 1.00 95.62 117 VAL A N 1
ATOM 924 C CA . VAL A 1 117 ? 13.880 -9.484 -12.455 1.00 95.62 117 VAL A CA 1
ATOM 925 C C . VAL A 1 117 ? 13.520 -8.277 -13.318 1.00 95.62 117 VAL A C 1
ATOM 927 O O . VAL A 1 117 ? 13.031 -8.447 -14.433 1.00 95.62 117 VAL A O 1
ATOM 930 N N . PHE A 1 118 ? 13.759 -7.052 -12.838 1.00 95.88 118 PHE A N 1
ATOM 931 C CA . PHE A 1 118 ? 13.514 -5.858 -13.649 1.00 95.88 118 PHE A CA 1
ATOM 932 C C . PHE A 1 118 ? 14.336 -5.859 -14.946 1.00 95.88 118 PHE A C 1
ATOM 934 O O . PHE A 1 118 ? 13.787 -5.552 -16.006 1.00 95.88 118 PHE A O 1
ATOM 941 N N . HIS A 1 119 ? 15.618 -6.225 -14.869 1.00 95.00 119 HIS A N 1
ATOM 942 C CA . HIS A 1 119 ? 16.499 -6.319 -16.031 1.00 95.00 119 HIS A CA 1
ATOM 943 C C . HIS A 1 119 ? 15.934 -7.285 -17.080 1.00 95.00 119 HIS A C 1
ATOM 945 O O . HIS A 1 119 ? 15.778 -6.900 -18.239 1.00 95.00 119 HIS A O 1
ATOM 951 N N . ASP A 1 120 ? 15.538 -8.489 -16.661 1.00 94.38 120 ASP A N 1
ATOM 952 C CA . ASP A 1 120 ? 14.954 -9.504 -17.541 1.00 94.38 120 ASP A CA 1
ATOM 953 C C . ASP A 1 120 ? 13.687 -8.998 -18.243 1.00 94.38 120 ASP A C 1
ATOM 955 O O . ASP A 1 120 ? 13.505 -9.227 -19.440 1.00 94.38 120 ASP A O 1
ATOM 959 N N . TYR A 1 121 ? 12.820 -8.267 -17.532 1.00 94.69 121 TYR A N 1
ATOM 960 C CA . TYR A 1 121 ? 11.634 -7.659 -18.141 1.00 94.69 121 TYR A CA 1
ATOM 961 C C . TYR A 1 121 ? 12.001 -6.634 -19.219 1.00 94.69 121 TYR A C 1
ATOM 963 O O . TYR A 1 121 ? 11.388 -6.628 -20.285 1.00 94.69 121 TYR A O 1
ATOM 971 N N . VAL A 1 122 ? 12.984 -5.767 -18.975 1.00 93.19 122 VAL A N 1
ATOM 972 C CA . VAL A 1 122 ? 13.398 -4.766 -19.969 1.00 93.19 122 VAL A CA 1
ATOM 973 C C . VAL A 1 122 ? 14.015 -5.437 -21.191 1.00 93.19 122 VAL A C 1
ATOM 975 O O . VAL A 1 122 ? 13.583 -5.148 -22.303 1.00 93.19 122 VAL A O 1
ATOM 978 N N . VAL A 1 123 ? 14.949 -6.372 -21.006 1.00 91.06 123 VAL A N 1
ATOM 979 C CA . VAL A 1 123 ? 15.618 -7.071 -22.118 1.00 91.06 123 VAL A CA 1
ATOM 980 C C . VAL A 1 123 ? 14.636 -7.931 -22.920 1.00 91.06 123 VAL A C 1
ATOM 982 O O . VAL A 1 123 ? 14.745 -8.021 -24.138 1.00 91.06 123 VAL A O 1
ATOM 985 N N . ALA A 1 124 ? 13.621 -8.516 -22.280 1.00 89.44 124 ALA A N 1
ATOM 986 C CA . ALA A 1 124 ? 12.573 -9.251 -22.989 1.00 89.44 124 ALA A CA 1
ATOM 987 C C . ALA A 1 124 ? 11.681 -8.353 -23.874 1.00 89.44 124 ALA A C 1
ATOM 989 O O . ALA A 1 124 ? 11.065 -8.848 -24.822 1.00 89.44 124 ALA A O 1
ATOM 990 N N . HIS A 1 125 ? 11.578 -7.056 -23.562 1.00 82.25 125 HIS A N 1
ATOM 991 C CA . HIS A 1 125 ? 10.699 -6.098 -24.242 1.00 82.25 125 HIS A CA 1
ATOM 992 C C . HIS A 1 125 ? 11.437 -5.052 -25.102 1.00 82.25 125 HIS A C 1
ATOM 994 O O . HIS A 1 125 ? 10.790 -4.393 -25.919 1.00 82.25 125 HIS A O 1
ATOM 1000 N N . GLY A 1 126 ? 12.751 -4.891 -24.936 1.00 72.81 126 GLY A N 1
ATOM 1001 C CA . GLY A 1 126 ? 13.601 -3.900 -25.602 1.00 72.81 126 GLY A CA 1
ATOM 1002 C C . GLY A 1 126 ? 14.835 -4.515 -26.270 1.00 72.81 126 GLY A C 1
ATOM 1003 O O . GLY A 1 126 ? 15.027 -5.724 -26.262 1.00 72.81 126 GLY A O 1
ATOM 1004 N N . TYR A 1 127 ? 15.670 -3.671 -26.878 1.00 68.62 127 TYR A N 1
ATOM 1005 C CA . TYR A 1 127 ? 16.858 -4.094 -27.639 1.00 68.62 127 TYR A CA 1
ATOM 1006 C C . TYR A 1 127 ? 18.188 -3.896 -26.886 1.00 68.62 127 TYR A C 1
ATOM 1008 O O . TYR A 1 127 ? 19.236 -4.009 -27.507 1.00 68.62 127 TYR A O 1
ATOM 1016 N N . GLY A 1 128 ? 18.174 -3.595 -25.583 1.00 80.75 128 GLY A N 1
ATOM 1017 C CA . GLY A 1 128 ? 19.400 -3.326 -24.825 1.00 80.75 128 GLY A CA 1
ATOM 1018 C C . GLY A 1 128 ? 19.199 -3.327 -23.311 1.00 80.75 128 GLY A C 1
ATOM 1019 O O . GLY A 1 128 ? 18.073 -3.436 -22.817 1.00 80.75 128 GLY A O 1
ATOM 1020 N N . GLU A 1 129 ? 20.305 -3.208 -22.579 1.00 89.12 129 GLU A N 1
ATOM 1021 C CA . GLU A 1 129 ? 20.311 -3.197 -21.114 1.00 89.12 129 GLU A CA 1
ATOM 1022 C C . GLU A 1 129 ? 19.704 -1.896 -20.554 1.00 89.12 129 GLU A C 1
ATOM 1024 O O . GLU A 1 129 ? 19.876 -0.829 -21.147 1.00 89.12 129 GLU A O 1
ATOM 1029 N N . PRO A 1 130 ? 19.018 -1.913 -19.396 1.00 92.00 130 PRO A N 1
ATOM 1030 C CA . PRO A 1 130 ? 18.555 -0.684 -18.758 1.00 92.00 130 PRO A CA 1
ATOM 1031 C C . PRO A 1 130 ? 19.732 0.216 -18.351 1.00 92.00 130 PRO A C 1
ATOM 1033 O O . PRO A 1 130 ? 20.695 -0.241 -17.738 1.00 92.00 130 PRO A O 1
ATOM 1036 N N . SER A 1 131 ? 19.628 1.520 -18.615 1.00 92.50 131 SER A N 1
ATOM 1037 C CA . SER A 1 131 ? 20.584 2.504 -18.088 1.00 92.50 131 SER A CA 1
ATOM 1038 C C . SER A 1 131 ? 20.476 2.660 -16.562 1.00 92.50 131 SE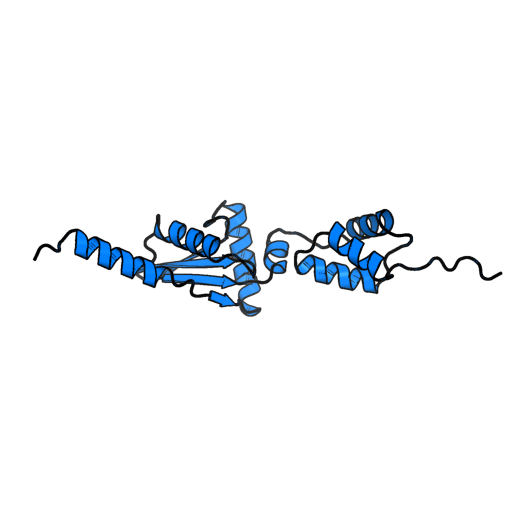R A C 1
ATOM 1040 O O . SER A 1 131 ? 19.466 2.307 -15.950 1.00 92.50 131 SER A O 1
ATOM 1042 N N . SER A 1 132 ? 21.477 3.276 -15.925 1.00 92.00 132 SER A N 1
ATOM 1043 C CA . SER A 1 132 ? 21.411 3.611 -14.491 1.00 92.00 132 SER A CA 1
ATOM 1044 C C . SER A 1 132 ? 20.182 4.462 -14.136 1.00 92.00 132 SER A C 1
ATOM 1046 O O . SER A 1 132 ? 19.551 4.233 -13.107 1.00 92.00 132 SER A O 1
ATOM 1048 N N . GLU A 1 133 ? 19.796 5.399 -15.010 1.00 93.69 133 GLU A N 1
ATOM 1049 C CA . GLU A 1 133 ? 18.585 6.212 -14.837 1.00 93.69 133 GLU A CA 1
ATOM 1050 C C . GLU A 1 133 ? 17.312 5.351 -14.873 1.00 93.69 133 GLU A C 1
ATOM 1052 O O . GLU A 1 133 ? 16.382 5.583 -14.094 1.00 93.69 133 GLU A O 1
ATOM 1057 N N . ALA A 1 134 ? 17.277 4.319 -15.723 1.00 94.25 134 ALA A N 1
ATOM 1058 C CA . ALA A 1 134 ? 16.156 3.389 -15.779 1.00 94.25 134 ALA A CA 1
ATOM 1059 C C . ALA A 1 134 ? 15.973 2.632 -14.458 1.00 94.25 134 ALA A C 1
ATOM 1061 O O . ALA A 1 134 ? 14.839 2.503 -13.999 1.00 94.25 134 ALA A O 1
ATOM 1062 N N . TYR A 1 135 ? 17.061 2.189 -13.816 1.00 96.25 135 TYR A N 1
ATOM 1063 C CA . TYR A 1 135 ? 16.998 1.526 -12.508 1.00 96.25 135 TYR A CA 1
ATOM 1064 C C . TYR A 1 135 ? 16.460 2.453 -11.410 1.00 96.25 135 TYR A C 1
ATOM 1066 O O . TYR A 1 135 ? 15.563 2.059 -10.665 1.00 96.25 135 TYR A O 1
ATOM 1074 N N . GLU A 1 136 ? 16.943 3.697 -11.334 1.00 95.38 136 GLU A N 1
ATOM 1075 C CA . GLU A 1 136 ? 16.466 4.667 -10.336 1.00 95.38 136 GLU A CA 1
ATOM 1076 C C . GLU A 1 136 ? 14.974 4.999 -10.512 1.00 95.38 136 GLU A C 1
ATOM 1078 O O . GLU A 1 136 ? 14.226 5.147 -9.535 1.00 95.38 136 GLU A O 1
ATOM 1083 N N . LEU A 1 137 ? 14.524 5.129 -11.764 1.00 95.94 137 LEU A N 1
ATOM 1084 C CA . LEU A 1 137 ? 13.121 5.376 -12.080 1.00 95.94 137 LEU A CA 1
ATOM 1085 C C . LEU A 1 137 ? 12.256 4.147 -11.776 1.00 95.94 137 LEU A C 1
ATOM 1087 O O . LEU A 1 137 ? 11.180 4.286 -11.186 1.00 95.94 137 LEU A O 1
ATOM 1091 N N . ALA A 1 138 ? 12.743 2.959 -12.134 1.00 96.12 138 ALA A N 1
ATOM 1092 C CA . ALA A 1 138 ? 12.065 1.693 -11.906 1.00 96.12 138 ALA A CA 1
ATOM 1093 C C . ALA A 1 138 ? 11.855 1.422 -10.418 1.00 96.12 138 ALA A C 1
ATOM 1095 O O . ALA A 1 138 ? 10.729 1.135 -10.010 1.00 96.12 138 ALA A O 1
ATOM 1096 N N . GLU A 1 139 ? 12.885 1.597 -9.588 1.00 96.56 139 GLU A N 1
ATOM 1097 C CA . GLU A 1 139 ? 12.761 1.421 -8.142 1.00 96.56 139 GLU A CA 1
ATOM 1098 C C . GLU A 1 139 ? 11.730 2.397 -7.553 1.00 96.56 139 GLU A C 1
ATOM 1100 O O . GLU A 1 139 ? 10.858 2.016 -6.766 1.00 96.56 139 GLU A O 1
ATOM 1105 N N . ARG A 1 140 ? 11.756 3.664 -7.983 1.00 95.31 140 ARG A N 1
ATOM 1106 C CA . ARG A 1 140 ? 10.790 4.670 -7.525 1.00 95.31 140 ARG A CA 1
ATOM 1107 C C . ARG A 1 140 ? 9.352 4.292 -7.874 1.00 95.31 140 ARG A C 1
ATOM 1109 O O . ARG A 1 140 ? 8.460 4.455 -7.042 1.00 95.31 140 ARG A O 1
ATOM 1116 N N . TRP A 1 141 ? 9.110 3.830 -9.096 1.00 96.12 141 TRP A N 1
ATOM 1117 C CA . TRP 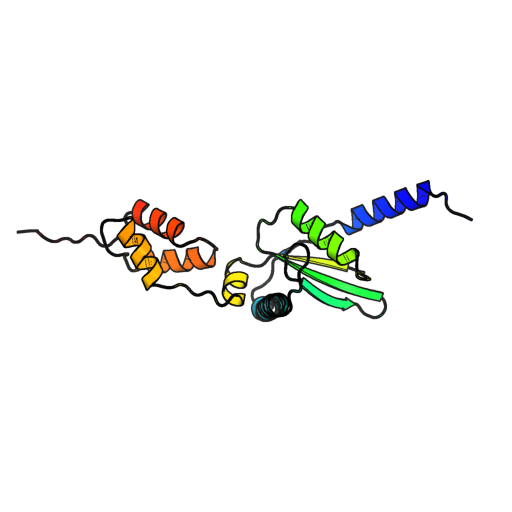A 1 141 ? 7.777 3.432 -9.546 1.00 96.12 141 TRP A CA 1
ATOM 1118 C C . TRP A 1 141 ? 7.317 2.109 -8.955 1.00 96.12 141 TRP A C 1
ATOM 1120 O O . TRP A 1 141 ? 6.126 1.961 -8.674 1.00 96.12 141 TRP A O 1
ATOM 1130 N N . PHE A 1 142 ? 8.239 1.189 -8.695 1.00 96.31 142 PHE A N 1
ATOM 1131 C CA . PHE A 1 142 ? 7.955 -0.025 -7.947 1.00 96.31 142 PHE A CA 1
ATOM 1132 C C . PHE A 1 142 ? 7.385 0.325 -6.573 1.00 96.31 142 PHE A C 1
ATOM 1134 O O . PHE A 1 142 ? 6.297 -0.127 -6.233 1.00 96.31 142 PHE A O 1
ATOM 1141 N N . TRP A 1 143 ? 8.023 1.236 -5.828 1.00 94.44 143 TRP A N 1
ATOM 1142 C CA . TRP A 1 143 ? 7.513 1.696 -4.528 1.00 94.44 143 TRP A CA 1
ATOM 1143 C C . TRP A 1 143 ? 6.197 2.492 -4.603 1.00 94.44 143 TRP A C 1
ATOM 1145 O O . TRP A 1 143 ? 5.548 2.717 -3.578 1.00 94.44 143 TRP A O 1
ATOM 1155 N N . GLN A 1 144 ? 5.763 2.898 -5.798 1.00 93.12 144 GLN A N 1
ATOM 1156 C CA . GLN A 1 144 ? 4.432 3.468 -6.038 1.00 93.12 144 GLN A CA 1
ATOM 1157 C C . GLN A 1 144 ? 3.364 2.397 -6.319 1.00 93.12 144 GLN A C 1
ATOM 1159 O O . GLN A 1 144 ? 2.183 2.732 -6.385 1.00 93.12 144 GLN A O 1
ATOM 1164 N N . GLY A 1 145 ? 3.756 1.124 -6.427 1.00 92.88 145 GLY A N 1
ATOM 1165 C CA . GLY A 1 145 ? 2.863 -0.011 -6.652 1.00 92.88 145 GLY A CA 1
ATOM 1166 C C . GLY A 1 145 ? 2.792 -0.503 -8.095 1.00 92.88 145 GLY A C 1
ATOM 1167 O O . GLY A 1 145 ? 1.921 -1.319 -8.388 1.00 92.88 145 GLY A O 1
ATOM 1168 N N . ASN A 1 146 ? 3.663 -0.026 -8.987 1.00 94.50 146 ASN A N 1
ATOM 1169 C CA . ASN A 1 146 ? 3.695 -0.497 -10.372 1.00 94.50 146 ASN A CA 1
ATOM 1170 C C . ASN A 1 146 ? 4.409 -1.854 -10.468 1.00 94.50 146 ASN A C 1
ATOM 1172 O O . ASN A 1 146 ? 5.404 -2.089 -9.779 1.00 94.50 146 ASN A O 1
ATOM 1176 N N . ASP A 1 147 ? 3.903 -2.746 -11.320 1.00 94.44 147 ASP A N 1
ATOM 1177 C CA . ASP A 1 147 ? 4.545 -4.029 -11.603 1.00 94.44 147 ASP A CA 1
ATOM 1178 C C . ASP A 1 147 ? 5.686 -3.894 -12.626 1.00 94.44 147 ASP A C 1
ATOM 1180 O O . ASP A 1 147 ? 5.769 -2.918 -13.374 1.00 94.44 147 ASP A O 1
ATOM 1184 N N . TYR A 1 148 ? 6.573 -4.892 -12.664 1.00 95.25 148 TYR A N 1
ATOM 1185 C CA . TYR A 1 148 ? 7.749 -4.873 -13.533 1.00 95.25 148 TYR A CA 1
ATOM 1186 C C . TYR A 1 148 ? 7.426 -4.800 -15.022 1.00 95.25 148 TYR A C 1
ATOM 1188 O O . TYR A 1 148 ? 8.180 -4.161 -15.749 1.00 95.25 148 TYR A O 1
ATOM 1196 N N . ALA A 1 149 ? 6.327 -5.406 -15.481 1.00 94.75 149 ALA A N 1
ATOM 1197 C CA . ALA A 1 149 ? 5.976 -5.389 -16.896 1.00 94.75 149 ALA A CA 1
ATOM 1198 C C . ALA A 1 149 ? 5.578 -3.974 -17.331 1.00 94.75 149 ALA A C 1
ATOM 1200 O O . ALA A 1 149 ? 6.057 -3.481 -18.353 1.00 94.75 149 ALA A O 1
ATOM 1201 N N . LEU A 1 150 ? 4.756 -3.296 -16.522 1.00 95.25 150 LEU A N 1
ATOM 1202 C CA . LEU A 1 150 ? 4.383 -1.903 -16.761 1.00 95.25 150 LEU A CA 1
ATOM 1203 C C . LEU A 1 150 ? 5.605 -0.976 -16.721 1.00 95.25 150 LEU A C 1
ATOM 1205 O O . LEU A 1 150 ? 5.781 -0.147 -17.613 1.00 95.25 150 LEU A O 1
ATOM 1209 N N . ILE A 1 151 ? 6.457 -1.131 -15.704 1.00 95.81 151 ILE A N 1
ATOM 1210 C CA . ILE A 1 151 ? 7.675 -0.326 -15.563 1.00 95.81 151 ILE A CA 1
ATOM 1211 C C . ILE A 1 151 ? 8.593 -0.540 -16.774 1.00 95.81 151 ILE A C 1
ATOM 1213 O O . ILE A 1 151 ? 9.027 0.433 -17.383 1.00 95.81 151 ILE A O 1
ATOM 1217 N N . ALA A 1 152 ? 8.865 -1.789 -17.157 1.00 94.38 152 ALA A N 1
ATOM 1218 C CA . ALA A 1 152 ? 9.744 -2.105 -18.280 1.00 94.38 152 ALA A CA 1
ATOM 1219 C C . ALA A 1 152 ? 9.213 -1.560 -19.611 1.00 94.38 152 ALA A C 1
ATOM 1221 O O . ALA A 1 152 ? 9.976 -0.962 -20.369 1.00 94.38 152 ALA A O 1
ATOM 1222 N N . ALA A 1 153 ? 7.909 -1.689 -19.872 1.00 93.12 153 ALA A N 1
ATOM 1223 C CA . ALA A 1 153 ? 7.290 -1.139 -21.076 1.00 93.12 153 ALA A CA 1
ATOM 1224 C C . ALA A 1 153 ? 7.488 0.383 -21.185 1.00 93.12 153 ALA A C 1
ATOM 1226 O O . ALA A 1 153 ? 7.817 0.893 -22.255 1.00 93.12 153 ALA A O 1
ATOM 1227 N N . GLU A 1 154 ? 7.343 1.109 -20.076 1.00 94.19 154 GLU A N 1
ATOM 1228 C CA . GLU A 1 154 ? 7.586 2.553 -20.026 1.00 94.19 154 GLU A CA 1
ATOM 1229 C C . GLU A 1 154 ? 9.066 2.915 -20.213 1.00 94.19 154 GLU A C 1
ATOM 1231 O O . GLU A 1 154 ? 9.370 3.890 -20.896 1.00 94.19 154 GLU A O 1
ATOM 1236 N N . ILE A 1 155 ? 9.992 2.145 -19.635 1.00 93.88 155 ILE A N 1
ATOM 1237 C CA . ILE A 1 155 ? 11.439 2.350 -19.814 1.00 93.88 155 ILE A CA 1
ATOM 1238 C C . ILE A 1 155 ? 11.834 2.191 -21.285 1.00 93.88 155 ILE A C 1
ATOM 1240 O O . ILE A 1 155 ? 12.527 3.054 -21.829 1.00 93.88 155 ILE A O 1
ATOM 1244 N N . VAL A 1 156 ? 11.344 1.137 -21.943 1.00 91.25 156 VAL A N 1
ATOM 1245 C CA . VAL A 1 156 ? 11.578 0.891 -23.374 1.00 91.25 156 VAL A CA 1
ATOM 1246 C C . VAL A 1 156 ? 10.950 1.998 -24.221 1.00 91.25 156 VAL A C 1
ATOM 1248 O O . VAL A 1 156 ? 11.605 2.543 -25.106 1.00 91.25 156 VAL A O 1
ATOM 1251 N N . ALA A 1 157 ? 9.710 2.397 -23.924 1.00 91.38 157 ALA A N 1
ATOM 1252 C CA . ALA A 1 157 ? 9.030 3.474 -24.644 1.00 91.38 157 ALA A CA 1
ATOM 1253 C C . ALA A 1 157 ? 9.732 4.838 -24.504 1.00 91.38 157 ALA A C 1
ATOM 1255 O O . ALA A 1 157 ? 9.579 5.701 -25.369 1.00 91.38 157 ALA A O 1
ATOM 1256 N N . ARG A 1 158 ? 10.495 5.038 -23.422 1.00 90.88 158 ARG A N 1
ATOM 1257 C CA . ARG A 1 158 ? 11.278 6.252 -23.150 1.00 90.88 158 ARG A CA 1
ATOM 1258 C C . ARG A 1 158 ? 12.714 6.197 -23.670 1.00 90.88 158 ARG A C 1
ATOM 1260 O O . ARG A 1 158 ? 13.431 7.167 -23.453 1.00 90.88 158 ARG A O 1
ATOM 1267 N N . ASP A 1 159 ? 13.116 5.116 -24.345 1.00 89.31 159 ASP A N 1
ATOM 1268 C CA . ASP A 1 159 ? 14.465 4.947 -24.912 1.00 89.31 159 ASP A CA 1
ATOM 1269 C C . ASP A 1 159 ? 15.572 5.056 -23.839 1.00 89.31 159 ASP A C 1
ATOM 1271 O O . ASP A 1 159 ? 16.657 5.570 -24.083 1.00 89.31 159 ASP A O 1
ATOM 1275 N N . LEU A 1 160 ? 15.289 4.573 -22.619 1.00 88.75 160 LEU A N 1
ATOM 1276 C CA . LEU A 1 160 ? 16.216 4.596 -21.474 1.00 88.75 160 LEU A CA 1
ATOM 1277 C C . LEU A 1 160 ? 17.097 3.335 -21.379 1.00 88.75 160 LEU A C 1
ATOM 1279 O O . LEU A 1 160 ? 17.625 3.019 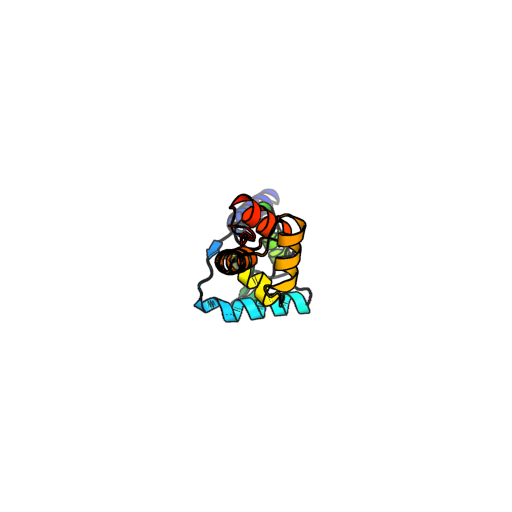-20.306 1.00 88.75 160 LEU A O 1
ATOM 1283 N N . CYS A 1 161 ? 17.242 2.602 -22.481 1.00 87.88 161 CYS A N 1
ATOM 1284 C CA . CYS A 1 161 ? 18.162 1.472 -22.588 1.00 87.88 161 CYS A CA 1
ATOM 1285 C C . CYS A 1 161 ? 19.516 1.963 -23.114 1.00 87.88 161 CYS A C 1
ATOM 1287 O O . CYS A 1 161 ? 19.574 2.883 -23.931 1.00 87.88 161 CYS A O 1
ATOM 1289 N N . VAL A 1 162 ? 20.604 1.355 -22.649 1.00 83.56 162 VAL A N 1
ATOM 1290 C CA . VAL A 1 162 ? 21.929 1.545 -23.235 1.00 83.56 162 VAL A CA 1
ATOM 1291 C C . VAL A 1 162 ? 21.865 1.051 -24.676 1.00 83.56 162 VAL A C 1
ATOM 1293 O O . VAL A 1 162 ? 21.364 -0.042 -24.946 1.00 83.56 162 VAL A O 1
ATOM 1296 N N . ARG A 1 163 ? 22.316 1.890 -25.606 1.00 68.81 163 ARG A N 1
ATOM 1297 C CA . ARG A 1 163 ? 22.524 1.484 -26.992 1.00 68.81 163 ARG A CA 1
ATOM 1298 C C . ARG A 1 163 ? 23.888 0.824 -27.071 1.00 68.81 163 ARG A C 1
ATOM 1300 O O . ARG A 1 163 ? 24.868 1.421 -26.627 1.00 68.81 163 ARG A O 1
ATOM 1307 N N . ASP A 1 164 ? 23.934 -0.377 -27.629 1.00 60.75 164 ASP A N 1
ATOM 1308 C CA . ASP A 1 164 ? 25.184 -0.946 -28.113 1.00 60.75 164 ASP A CA 1
ATOM 1309 C C . ASP A 1 164 ? 25.622 -0.092 -29.305 1.00 60.75 164 ASP A C 1
ATOM 1311 O O . ASP A 1 164 ? 25.239 -0.343 -30.447 1.00 60.75 164 ASP A O 1
ATOM 1315 N N . ASP A 1 165 ? 26.375 0.974 -29.042 1.00 58.12 165 ASP A N 1
ATOM 1316 C CA . ASP A 1 165 ? 27.154 1.648 -30.075 1.00 58.12 165 ASP A CA 1
ATOM 1317 C C . ASP A 1 165 ? 28.362 0.742 -30.399 1.00 58.12 165 ASP A C 1
ATOM 1319 O O . ASP A 1 165 ? 29.506 1.048 -30.061 1.00 58.12 165 ASP A O 1
ATOM 1323 N N . GLU A 1 166 ? 28.099 -0.419 -31.004 1.00 56.66 166 GLU A N 1
ATOM 1324 C CA . GLU A 1 166 ? 29.102 -1.178 -31.748 1.00 56.66 166 GLU A CA 1
ATOM 1325 C C . GLU A 1 166 ? 28.967 -0.820 -33.239 1.00 56.66 166 GLU A C 1
ATOM 1327 O O . GLU A 1 166 ? 27.926 -1.049 -33.855 1.00 56.66 166 GLU A O 1
ATOM 1332 N N . ASP A 1 167 ? 30.054 -0.233 -33.759 1.00 52.94 167 ASP A N 1
ATOM 1333 C CA . ASP A 1 167 ? 30.449 -0.032 -35.167 1.00 52.94 167 ASP A CA 1
ATOM 1334 C C . ASP A 1 167 ? 30.435 1.427 -35.693 1.00 52.94 167 ASP A C 1
ATOM 1336 O O . ASP A 1 167 ? 29.714 1.775 -36.630 1.00 52.94 167 ASP A O 1
ATOM 1340 N N . GLU A 1 168 ? 31.328 2.281 -35.168 1.00 47.22 168 GLU A N 1
ATOM 1341 C CA . GLU A 1 168 ? 31.988 3.310 -35.998 1.00 47.22 168 GLU A CA 1
ATOM 1342 C C . GLU A 1 168 ? 33.376 2.787 -36.425 1.00 47.22 168 GLU A C 1
ATOM 1344 O O . GLU A 1 168 ? 34.364 2.956 -35.705 1.00 47.22 168 GLU A O 1
ATOM 1349 N N . ASP A 1 169 ? 33.416 2.111 -37.582 1.00 52.59 169 ASP A N 1
ATOM 1350 C CA . ASP A 1 169 ? 34.630 1.808 -38.370 1.00 52.59 169 ASP A CA 1
ATOM 1351 C C . ASP A 1 169 ? 35.300 3.082 -38.936 1.00 52.59 169 ASP A C 1
ATOM 1353 O O . ASP A 1 169 ? 34.578 3.972 -39.453 1.00 52.59 169 ASP A O 1
#

Radius of gyration: 23.38 Å; chains: 1; bounding box: 78×24×68 Å

Foldseek 3Di:
DDDDPVVVVVVVVVVLVVQLPQAEDEDDPVCLVVVLVQLLVCVVVVNAQLNFGWDWDDPPPQWTEIETEDEPPDDSVSSSSSSVSVVPPTRHPYYYYYYYAQLSNCVSVVHADDPVVLQVLLVVVAVAGADPVLSVQLRVVVSNVDDSNVSSVVCRVVVRGDDPPPDPD

pLDDT: mean 85.93, std 14.47, range [46.59, 97.25]

Secondary structure (DSSP, 8-state):
-PPPHHHHHHHHHHHHHHHT---EEEPPGGGHHHHHHHHHHHHHHT--BTTB-EEEEE-TTS-EEEEEEE-TT--HHHHHHHHHHHHHHS-EEEEEEEE--HHHHHHHTT----HHHHHHHHHHHSSSPBPHHHHHHHHHHHTTT--HHHHHHHHHHTT-BPP------